Protein AF-A0A0S7E6E0-F1 (afdb_monomer)

Foldseek 3Di:
DDDDDPDPVSVVVVVVVVVVVVVVVVVVVVVVVVVCCVCVPVVNVCCVVVVVVVVVLVPDDPVVVVVVVVVVVVVVVVVVVVD

Solvent-accessible surface area (backbone atoms only — not comparable to full-atom values): 4762 Å² total; per-residue (Å²): 133,83,87,80,78,91,47,71,66,59,52,52,52,53,50,49,53,50,50,53,52,50,52,54,49,51,53,50,52,54,50,50,54,53,50,51,52,63,53,66,30,65,70,50,45,50,50,54,54,52,49,49,53,52,48,52,45,71,72,38,56,77,68,55,36,51,51,53,52,49,52,49,52,51,54,54,54,57,61,61,66,77,107

Structure (mmCIF, N/CA/C/O backbone):
data_AF-A0A0S7E6E0-F1
#
_entry.id   AF-A0A0S7E6E0-F1
#
loop_
_atom_site.group_PDB
_atom_site.id
_atom_site.type_symbol
_atom_site.label_atom_id
_atom_site.label_alt_id
_atom_site.label_comp_id
_atom_site.label_asym_id
_atom_site.label_entity_id
_atom_site.label_seq_id
_atom_site.pdbx_PDB_ins_code
_atom_site.Cartn_x
_atom_site.Cartn_y
_atom_site.Cartn_z
_atom_site.occupancy
_atom_site.B_iso_or_equiv
_atom_site.auth_seq_id
_atom_site.auth_comp_id
_atom_site.auth_asym_id
_atom_site.auth_atom_id
_atom_site.pdbx_PDB_model_num
ATOM 1 N N . MET A 1 1 ? -26.112 12.875 12.149 1.00 51.88 1 MET A N 1
ATOM 2 C CA . MET A 1 1 ? -26.767 12.723 13.469 1.00 51.88 1 MET A CA 1
ATOM 3 C C . MET A 1 1 ? -25.704 12.502 14.528 1.00 51.88 1 MET A C 1
ATOM 5 O O . MET A 1 1 ? -24.816 11.688 14.311 1.00 51.88 1 MET A O 1
ATOM 9 N N . ARG A 1 2 ? -25.768 13.230 15.646 1.00 76.25 2 ARG A N 1
ATOM 10 C CA . ARG A 1 2 ? -24.959 12.942 16.839 1.00 76.25 2 ARG A CA 1
ATOM 11 C C . ARG A 1 2 ? -25.542 11.689 17.501 1.00 76.25 2 ARG A C 1
ATOM 13 O O . ARG A 1 2 ? -26.754 11.636 17.688 1.00 76.25 2 ARG A O 1
ATOM 20 N N . LYS A 1 3 ? -24.713 10.688 17.811 1.00 82.75 3 LYS A N 1
ATOM 21 C CA . LYS A 1 3 ? -25.147 9.524 18.600 1.00 82.75 3 LYS A CA 1
ATOM 22 C C . LYS A 1 3 ? -25.529 10.024 20.000 1.00 82.75 3 LYS A C 1
ATOM 24 O O . LYS A 1 3 ? -24.751 10.767 20.598 1.00 82.75 3 LYS A O 1
ATOM 29 N N . SER A 1 4 ? -26.723 9.679 20.473 1.00 84.00 4 SER A N 1
ATOM 30 C CA . SER A 1 4 ? -27.139 9.923 21.855 1.00 84.00 4 SER A CA 1
ATOM 31 C C . SER A 1 4 ? -26.960 8.617 22.615 1.00 84.00 4 SER A C 1
ATOM 33 O O . SER A 1 4 ? -27.462 7.593 22.160 1.00 84.00 4 SER A O 1
ATOM 35 N N . TYR A 1 5 ? -26.184 8.648 23.695 1.00 89.00 5 TYR A N 1
ATOM 36 C CA . TYR A 1 5 ? -25.894 7.466 24.500 1.00 89.00 5 TYR A CA 1
ATOM 37 C C . TYR A 1 5 ? -26.889 7.374 25.643 1.00 89.00 5 TYR A C 1
ATOM 39 O O . TYR A 1 5 ? -27.181 8.375 26.300 1.00 89.00 5 TYR A O 1
ATOM 47 N N . SER A 1 6 ? -27.384 6.166 25.873 1.00 87.69 6 SER A N 1
ATOM 48 C CA . SER A 1 6 ? -28.348 5.884 26.933 1.00 87.69 6 SER A CA 1
ATOM 49 C C . SER A 1 6 ? -27.674 5.615 28.281 1.00 87.69 6 SER A C 1
ATOM 51 O O . SER A 1 6 ? -28.275 5.872 29.322 1.00 87.69 6 SER A O 1
ATOM 53 N N . SER A 1 7 ? -26.415 5.154 28.273 1.00 91.50 7 SER A N 1
ATOM 54 C CA . SER A 1 7 ? -25.643 4.867 29.486 1.00 91.50 7 SER A CA 1
ATOM 55 C C . SER A 1 7 ? -24.128 5.057 29.310 1.00 91.50 7 SER A C 1
ATOM 57 O O . SER A 1 7 ? -23.607 5.143 28.193 1.00 91.50 7 SER A O 1
ATOM 59 N N . PHE A 1 8 ? -23.396 5.114 30.429 1.00 91.06 8 PHE A N 1
ATOM 60 C CA . PHE A 1 8 ? -21.931 5.215 30.421 1.00 91.06 8 PHE A CA 1
ATOM 61 C C . PHE A 1 8 ? -21.254 3.929 29.928 1.00 91.06 8 PHE A C 1
ATOM 63 O O . PHE A 1 8 ? -20.170 3.980 29.343 1.00 91.06 8 PHE A O 1
ATOM 70 N N . GLU A 1 9 ? -21.893 2.780 30.124 1.00 93.19 9 GLU A N 1
ATOM 71 C CA . GLU A 1 9 ? -21.429 1.480 29.641 1.00 93.19 9 GLU A CA 1
ATOM 72 C C . GLU A 1 9 ? -21.414 1.440 28.111 1.00 93.19 9 GLU A C 1
ATOM 74 O O . GLU A 1 9 ? -20.447 0.956 27.522 1.00 93.19 9 GLU A O 1
ATOM 79 N N . GLU A 1 10 ? -22.432 2.021 27.468 1.00 91.06 10 GLU A N 1
ATOM 80 C CA . GLU A 1 10 ? -22.511 2.133 26.009 1.00 91.06 10 GLU A CA 1
ATOM 81 C C . GLU A 1 10 ? -21.343 2.965 25.452 1.00 91.06 10 GLU A C 1
ATOM 83 O O . GLU A 1 10 ? -20.683 2.568 24.490 1.00 91.06 10 GLU A O 1
ATOM 88 N N . ILE A 1 11 ? -21.015 4.080 26.117 1.00 92.69 11 ILE A N 1
ATOM 89 C CA . ILE A 1 11 ? -19.866 4.928 25.765 1.00 92.69 11 ILE A CA 1
ATOM 90 C C . ILE A 1 11 ? -18.555 4.150 25.907 1.00 92.69 11 ILE A C 1
ATOM 92 O O . ILE A 1 11 ? -17.684 4.231 25.038 1.00 92.69 11 ILE A O 1
ATOM 96 N N . LYS A 1 12 ? -18.392 3.398 27.000 1.00 94.62 12 LYS A N 1
ATOM 97 C CA . LYS A 1 12 ? -17.176 2.620 27.263 1.00 94.62 12 LYS A CA 1
ATOM 98 C C . LYS A 1 12 ? -16.966 1.538 26.205 1.00 94.62 12 LYS A C 1
ATOM 100 O O . LYS A 1 12 ? -15.850 1.402 25.706 1.00 94.62 12 LYS A O 1
ATOM 105 N N . TYR A 1 13 ? -18.029 0.827 25.840 1.00 94.75 13 TYR A N 1
ATOM 106 C CA . TYR A 1 13 ? -17.990 -0.181 24.787 1.00 94.75 13 TYR A CA 1
ATOM 107 C C . TYR A 1 13 ? -17.615 0.429 23.431 1.00 94.75 13 TYR A C 1
ATOM 109 O O . TYR A 1 13 ? -16.691 -0.045 22.770 1.00 94.75 13 TYR A O 1
ATOM 117 N N . ASP A 1 14 ? -18.250 1.536 23.036 1.00 95.44 14 ASP A N 1
ATOM 118 C CA . ASP A 1 14 ? -17.922 2.211 21.775 1.00 95.44 14 ASP A CA 1
ATOM 119 C C . ASP A 1 14 ? -16.477 2.744 21.763 1.00 95.44 14 ASP A C 1
ATOM 121 O O . ASP A 1 14 ? -15.798 2.669 20.735 1.00 95.44 14 ASP A O 1
ATOM 125 N N . LEU A 1 15 ? -15.968 3.236 22.898 1.00 95.94 15 LEU A N 1
ATOM 126 C CA . LEU A 1 15 ? -14.565 3.641 23.040 1.00 95.94 15 LEU A CA 1
ATOM 127 C C . LEU A 1 15 ? -13.599 2.459 22.909 1.00 95.94 15 LEU A C 1
ATOM 129 O O . LEU A 1 15 ? -12.520 2.614 22.334 1.00 95.94 15 LEU A O 1
ATOM 133 N N . GLU A 1 16 ? -13.962 1.288 23.422 1.00 96.81 16 GLU A N 1
ATOM 134 C CA . GLU A 1 16 ? -13.177 0.063 23.270 1.00 96.81 16 GLU A CA 1
ATOM 135 C C . GLU A 1 16 ? -13.148 -0.400 21.810 1.00 96.81 16 GLU A C 1
ATOM 137 O O . GLU A 1 16 ? -12.071 -0.631 21.255 1.00 96.81 16 GLU A O 1
ATOM 142 N N . VAL A 1 17 ? -14.301 -0.401 21.136 1.00 97.19 17 VAL A N 1
ATOM 143 C CA . VAL A 1 17 ? -14.394 -0.664 19.692 1.00 97.19 17 VA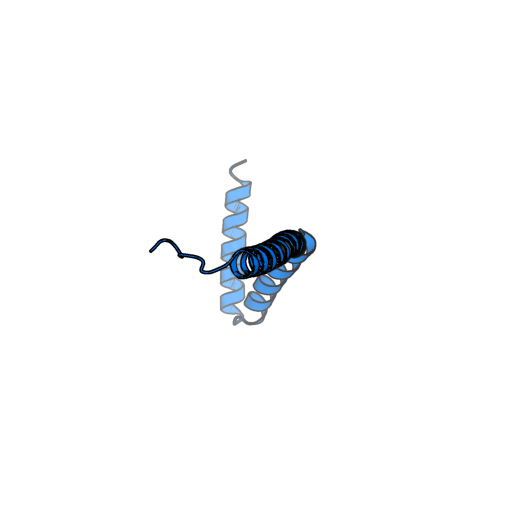L A CA 1
ATOM 144 C C . VAL A 1 17 ? -13.558 0.339 18.896 1.00 97.19 17 VAL A C 1
ATOM 146 O O . VAL A 1 17 ? -12.874 -0.035 17.938 1.00 97.19 17 VAL A O 1
ATOM 149 N N . LEU A 1 18 ? -13.589 1.618 19.273 1.00 97.06 18 LEU A N 1
ATOM 150 C CA . LEU A 1 18 ? -12.814 2.664 18.613 1.00 97.06 18 LEU A CA 1
ATOM 151 C C . LEU A 1 18 ? -11.305 2.440 18.775 1.00 97.06 18 LEU A C 1
ATOM 153 O O . LEU A 1 18 ? -10.567 2.591 17.799 1.00 97.06 18 LEU A O 1
ATOM 157 N N . LYS A 1 19 ? -10.851 2.040 19.969 1.00 97.50 19 LYS A N 1
ATOM 158 C CA . LYS A 1 19 ? -9.453 1.649 20.208 1.00 97.50 19 LYS A CA 1
ATOM 159 C C . LYS A 1 19 ? -9.061 0.463 19.333 1.00 97.50 19 LYS A C 1
ATOM 161 O O . LYS A 1 19 ? -8.086 0.562 18.595 1.00 97.50 19 LYS A O 1
ATOM 166 N N . LEU A 1 20 ? -9.877 -0.591 19.310 1.00 97.81 20 LEU A N 1
ATOM 167 C CA . LEU A 1 20 ? -9.611 -1.777 18.493 1.00 97.81 20 LEU A CA 1
ATOM 168 C C . LEU A 1 20 ? -9.485 -1.427 17.000 1.00 97.81 20 LEU A C 1
ATOM 170 O O . LEU A 1 20 ? -8.560 -1.865 16.316 1.00 97.81 20 LEU A O 1
ATOM 174 N N . LYS A 1 21 ? -10.391 -0.585 16.484 1.00 97.19 21 LYS A N 1
ATOM 175 C CA . LYS A 1 21 ? -10.348 -0.097 15.095 1.00 97.19 21 LYS A CA 1
ATOM 176 C C . LYS A 1 21 ? -9.088 0.710 14.810 1.00 97.19 21 LYS A C 1
ATOM 178 O O . LYS A 1 21 ? -8.495 0.537 13.744 1.00 97.19 21 LYS A O 1
ATOM 183 N N . LYS A 1 22 ? -8.687 1.582 15.738 1.00 96.94 22 LYS A N 1
ATOM 184 C CA . LYS A 1 22 ? -7.455 2.366 15.625 1.00 96.94 22 LYS A CA 1
ATOM 185 C C . LYS A 1 22 ? -6.238 1.447 15.522 1.00 96.94 22 LYS A C 1
ATOM 187 O O . LYS A 1 22 ? -5.426 1.647 14.621 1.00 96.94 22 LYS A O 1
ATOM 192 N N . ASP A 1 23 ? -6.145 0.434 16.376 1.00 97.31 23 ASP A N 1
ATOM 193 C CA . ASP A 1 23 ? -5.005 -0.486 16.399 1.00 97.31 23 ASP A CA 1
ATOM 194 C C . ASP A 1 23 ? -4.942 -1.328 15.117 1.00 97.31 23 ASP A C 1
ATOM 196 O O . ASP A 1 23 ? -3.895 -1.418 14.472 1.00 97.31 23 ASP A O 1
ATOM 200 N N . ILE A 1 24 ? -6.084 -1.849 14.654 1.00 97.38 24 ILE A N 1
ATOM 201 C CA . ILE A 1 24 ? -6.182 -2.544 13.359 1.00 97.38 24 ILE A CA 1
ATOM 202 C C . ILE A 1 24 ? -5.736 -1.629 12.214 1.00 97.38 24 ILE A C 1
ATOM 204 O O . ILE A 1 24 ? -4.998 -2.057 11.323 1.00 97.38 24 ILE A O 1
ATOM 208 N N . HIS A 1 25 ? -6.184 -0.373 12.212 1.00 96.81 25 HIS A N 1
ATOM 209 C CA . HIS A 1 25 ? -5.821 0.585 11.175 1.00 96.81 25 HIS A CA 1
ATOM 210 C C . HIS A 1 25 ? -4.321 0.900 11.197 1.00 96.81 25 HIS A C 1
ATOM 212 O O . HIS A 1 25 ? -3.682 0.894 10.145 1.00 96.81 25 HIS A O 1
ATOM 218 N N . TYR A 1 26 ? -3.741 1.097 12.382 1.00 97.19 26 TYR A N 1
ATOM 219 C CA . TYR A 1 26 ? -2.304 1.295 12.552 1.00 97.19 26 TYR A CA 1
ATOM 220 C C . TYR A 1 26 ? -1.507 0.117 11.979 1.00 97.19 26 TYR A C 1
ATOM 222 O O . TYR A 1 26 ? -0.621 0.317 11.146 1.00 97.19 26 TYR A O 1
ATOM 230 N N . HIS A 1 27 ? -1.881 -1.118 12.325 1.00 96.25 27 HIS A N 1
ATOM 231 C CA . HIS A 1 27 ? -1.229 -2.312 11.788 1.00 96.25 27 HIS A CA 1
ATOM 232 C C . HIS A 1 27 ? -1.376 -2.449 10.269 1.00 96.25 27 HIS A C 1
ATOM 234 O O . HIS A 1 27 ? -0.432 -2.882 9.609 1.00 96.25 27 HIS A O 1
ATOM 240 N N . LYS A 1 28 ? -2.523 -2.074 9.688 1.00 94.88 28 LYS A N 1
ATOM 241 C CA . LYS A 1 28 ? -2.710 -2.077 8.228 1.00 94.88 28 LYS A CA 1
ATOM 242 C C . LYS A 1 28 ? -1.771 -1.097 7.534 1.00 94.88 28 LYS A C 1
ATOM 244 O O . LYS A 1 28 ? -1.123 -1.483 6.567 1.00 94.88 28 LYS A O 1
ATOM 249 N N . VAL A 1 29 ? -1.683 0.136 8.030 1.00 93.94 29 VAL A N 1
ATOM 250 C CA . VAL A 1 29 ? -0.796 1.161 7.460 1.00 93.94 29 VAL A CA 1
ATOM 251 C C . VAL A 1 29 ? 0.662 0.734 7.587 1.00 93.94 29 VAL A C 1
ATOM 253 O O . VAL A 1 29 ? 1.394 0.779 6.604 1.00 93.94 29 VAL A O 1
ATOM 256 N N . PHE A 1 30 ? 1.068 0.253 8.762 1.00 94.88 30 PH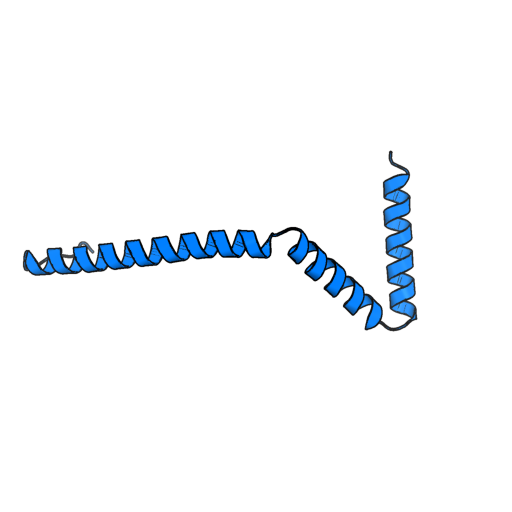E A N 1
ATOM 257 C CA . PHE A 1 30 ? 2.424 -0.236 8.992 1.00 94.88 30 PHE A CA 1
ATOM 258 C C . PHE A 1 30 ? 2.798 -1.363 8.015 1.00 94.88 30 PHE A C 1
ATOM 260 O O . PHE A 1 30 ? 3.800 -1.267 7.309 1.00 94.88 30 PHE A O 1
ATOM 267 N N . ARG A 1 31 ? 1.932 -2.378 7.878 1.00 92.62 31 ARG A N 1
ATOM 268 C CA . ARG A 1 31 ? 2.128 -3.471 6.911 1.00 92.62 31 ARG A CA 1
ATOM 269 C C . ARG A 1 31 ? 2.154 -2.981 5.466 1.00 92.62 31 ARG A C 1
ATOM 271 O O . ARG A 1 31 ? 2.941 -3.488 4.679 1.00 92.62 31 ARG A O 1
ATOM 278 N N . ALA A 1 32 ? 1.312 -2.014 5.103 1.00 89.31 32 ALA A N 1
ATOM 279 C CA . ALA A 1 32 ? 1.309 -1.450 3.756 1.00 89.31 32 ALA A CA 1
ATOM 280 C C . ALA A 1 32 ? 2.640 -0.756 3.436 1.00 89.31 32 ALA A C 1
ATOM 282 O O . ALA A 1 32 ? 3.186 -0.961 2.357 1.00 89.31 32 ALA A O 1
ATOM 283 N N . VAL A 1 33 ? 3.193 0.010 4.379 1.00 90.12 33 VAL A N 1
ATOM 284 C CA . VAL A 1 33 ? 4.502 0.656 4.219 1.00 90.12 33 VAL A CA 1
ATOM 285 C C . VAL A 1 33 ? 5.616 -0.379 4.068 1.00 90.12 33 VAL A C 1
ATOM 287 O O . VAL A 1 33 ? 6.452 -0.240 3.175 1.00 90.12 33 VAL A O 1
ATOM 290 N N . ASP A 1 34 ? 5.626 -1.426 4.891 1.00 85.94 34 ASP A N 1
ATOM 291 C CA . ASP A 1 34 ? 6.626 -2.492 4.778 1.00 85.94 34 ASP A CA 1
ATOM 292 C C . ASP A 1 34 ? 6.500 -3.256 3.456 1.00 85.94 34 ASP A C 1
ATOM 294 O O . ASP A 1 34 ? 7.500 -3.471 2.771 1.00 85.94 34 ASP A O 1
ATOM 298 N N . ASN A 1 35 ? 5.277 -3.569 3.024 1.00 84.06 35 ASN A N 1
ATOM 299 C CA . ASN A 1 35 ? 5.036 -4.191 1.724 1.00 84.06 35 ASN A CA 1
ATOM 300 C C . ASN A 1 35 ? 5.554 -3.308 0.583 1.00 84.06 35 ASN A C 1
ATOM 302 O O . ASN A 1 35 ? 6.320 -3.793 -0.247 1.00 84.06 35 ASN A O 1
ATOM 306 N N . ILE A 1 36 ? 5.245 -2.006 0.589 1.00 84.81 36 ILE A N 1
ATOM 307 C CA . ILE A 1 36 ? 5.746 -1.052 -0.413 1.00 84.81 36 ILE A CA 1
ATOM 308 C C . ILE A 1 36 ? 7.278 -1.036 -0.433 1.00 84.81 36 ILE A C 1
ATOM 310 O O . ILE A 1 36 ? 7.869 -1.053 -1.509 1.00 84.81 36 ILE A O 1
ATOM 314 N N . LYS A 1 37 ? 7.952 -1.072 0.723 1.00 80.38 37 LYS A N 1
ATOM 315 C CA . LYS A 1 37 ? 9.423 -1.161 0.775 1.00 80.38 37 LYS A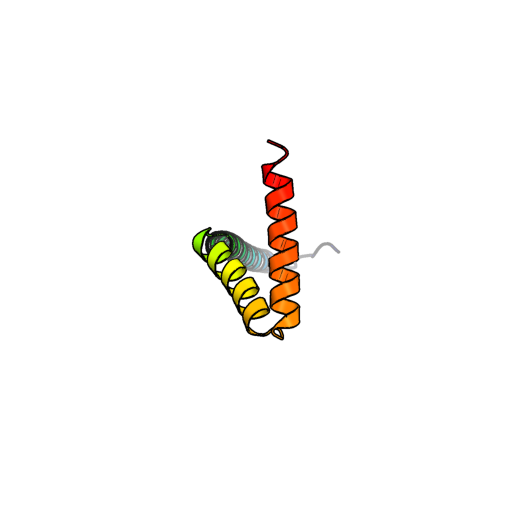 CA 1
ATOM 316 C C . LYS A 1 37 ? 9.947 -2.452 0.141 1.00 80.38 37 LYS A C 1
ATOM 318 O O . LYS A 1 37 ? 10.930 -2.419 -0.601 1.00 80.38 37 LYS A O 1
ATOM 323 N N . THR A 1 38 ? 9.299 -3.588 0.400 1.00 77.75 38 THR A N 1
ATOM 324 C CA . THR A 1 38 ? 9.696 -4.875 -0.200 1.00 77.75 38 THR A CA 1
ATOM 325 C C . THR A 1 38 ? 9.385 -4.968 -1.697 1.00 77.75 38 THR A C 1
ATOM 327 O O . THR A 1 38 ? 10.079 -5.668 -2.432 1.00 77.75 38 THR A O 1
ATOM 330 N N . GLU A 1 39 ? 8.354 -4.274 -2.175 1.00 74.56 39 GLU A N 1
ATOM 331 C CA . GLU A 1 39 ? 7.975 -4.240 -3.591 1.00 74.56 39 GLU A CA 1
ATOM 332 C C . GLU A 1 39 ? 8.830 -3.259 -4.394 1.00 74.56 39 GLU A C 1
ATOM 334 O O . GLU A 1 39 ? 9.256 -3.587 -5.499 1.00 74.56 39 GLU A O 1
ATOM 339 N N . LEU A 1 40 ? 9.152 -2.100 -3.813 1.00 78.81 40 LEU A N 1
ATOM 340 C CA . LEU A 1 40 ? 10.048 -1.094 -4.392 1.00 78.81 40 LEU A CA 1
ATOM 341 C C . LEU A 1 40 ? 11.533 -1.411 -4.179 1.00 78.81 40 LEU A C 1
ATOM 343 O O . LEU A 1 40 ? 12.393 -0.630 -4.587 1.00 78.81 40 LEU A O 1
ATOM 347 N N . SER A 1 41 ? 11.852 -2.545 -3.553 1.00 81.25 41 SER A N 1
ATOM 348 C CA . SER A 1 41 ? 13.232 -3.004 -3.420 1.00 81.25 41 SER A CA 1
ATOM 349 C C . SER A 1 41 ? 13.882 -3.092 -4.811 1.00 81.25 41 SER A C 1
ATOM 351 O O . SER A 1 41 ? 13.310 -3.743 -5.693 1.00 81.25 41 SER A O 1
ATOM 353 N N . PRO A 1 42 ? 15.062 -2.470 -5.029 1.00 73.88 42 PRO A N 1
ATOM 354 C CA . PRO A 1 42 ? 15.674 -2.353 -6.355 1.00 73.88 42 PRO A CA 1
ATOM 355 C C . PRO A 1 42 ? 15.804 -3.691 -7.083 1.00 73.88 42 PRO A C 1
ATOM 357 O O . PRO A 1 42 ? 15.500 -3.774 -8.267 1.00 73.88 42 PRO A O 1
ATOM 360 N N . ASP A 1 43 ? 16.163 -4.753 -6.358 1.00 76.81 43 ASP A N 1
ATOM 361 C CA . ASP A 1 43 ? 16.273 -6.112 -6.894 1.00 76.81 43 ASP A CA 1
ATOM 362 C C . ASP A 1 43 ? 14.956 -6.611 -7.516 1.00 76.81 43 ASP A C 1
ATOM 364 O O . ASP A 1 43 ? 14.931 -7.119 -8.637 1.00 76.81 43 ASP A O 1
ATOM 368 N N . ARG A 1 44 ? 13.825 -6.383 -6.840 1.00 74.25 44 ARG A N 1
ATOM 369 C CA . ARG A 1 44 ? 12.508 -6.861 -7.276 1.00 74.25 44 ARG A CA 1
ATOM 370 C C . ARG A 1 44 ? 11.954 -6.037 -8.431 1.00 74.25 44 ARG A C 1
ATOM 372 O O . ARG A 1 44 ? 11.400 -6.606 -9.372 1.00 74.25 44 ARG A O 1
ATOM 379 N N . VAL A 1 45 ? 12.145 -4.719 -8.392 1.00 77.62 45 VAL A N 1
ATOM 380 C CA . VAL A 1 45 ? 11.768 -3.814 -9.488 1.00 77.62 45 VAL A CA 1
ATOM 381 C C . VAL A 1 45 ? 12.563 -4.151 -10.746 1.00 77.62 45 VAL A C 1
ATOM 383 O O . VAL A 1 45 ? 11.978 -4.316 -11.818 1.00 77.62 45 VAL A O 1
ATOM 386 N N . VAL A 1 46 ? 13.880 -4.332 -10.626 1.00 77.31 46 VAL A N 1
ATOM 387 C CA . VAL A 1 46 ? 14.750 -4.719 -11.745 1.00 77.31 46 VAL A CA 1
ATOM 388 C C . VAL A 1 46 ? 14.362 -6.100 -12.274 1.00 77.31 46 VAL A C 1
ATOM 390 O O . VAL A 1 46 ? 14.173 -6.260 -13.477 1.00 77.31 46 VAL A O 1
ATOM 393 N N . ARG A 1 47 ? 14.142 -7.092 -11.407 1.00 77.62 47 ARG A N 1
ATOM 394 C CA . ARG A 1 47 ? 13.753 -8.445 -11.831 1.00 77.62 47 ARG A CA 1
ATOM 395 C C . ARG A 1 47 ? 12.394 -8.482 -12.534 1.00 77.62 47 ARG A C 1
ATOM 397 O O . ARG A 1 47 ? 12.257 -9.162 -13.548 1.00 77.62 47 ARG A O 1
ATOM 404 N N . ASN A 1 48 ? 11.405 -7.735 -12.041 1.00 73.88 48 ASN A N 1
ATOM 405 C CA . ASN A 1 48 ? 10.070 -7.682 -12.643 1.00 73.88 48 ASN A CA 1
ATOM 406 C C . ASN A 1 48 ? 10.073 -6.926 -13.984 1.00 73.88 48 ASN A C 1
ATOM 408 O O . ASN A 1 48 ? 9.437 -7.359 -14.948 1.00 73.88 48 ASN A O 1
ATOM 412 N N . THR A 1 49 ? 10.813 -5.820 -14.081 1.00 76.44 49 THR A N 1
ATOM 413 C CA . THR A 1 49 ? 10.907 -5.022 -15.317 1.00 76.44 49 THR A CA 1
ATOM 414 C C . THR A 1 49 ? 11.744 -5.718 -16.389 1.00 76.44 49 THR A C 1
ATOM 416 O O . THR A 1 49 ? 11.298 -5.857 -17.525 1.00 76.44 49 THR A O 1
ATOM 419 N N . LEU A 1 50 ? 12.916 -6.253 -16.042 1.00 76.00 50 LEU A N 1
ATOM 420 C CA . LEU A 1 50 ? 13.733 -7.021 -16.984 1.00 76.00 50 LEU A CA 1
ATOM 421 C C . LEU A 1 50 ? 13.052 -8.334 -17.388 1.00 76.00 50 LEU A C 1
ATOM 423 O O . LEU A 1 50 ? 13.081 -8.702 -18.563 1.00 76.00 50 LEU A O 1
ATOM 427 N N . GLY A 1 51 ? 12.402 -9.027 -16.447 1.00 73.56 51 GLY A N 1
ATOM 428 C CA . GLY A 1 51 ? 11.679 -10.272 -16.710 1.00 73.56 51 GLY A CA 1
ATOM 429 C C . GLY A 1 51 ? 10.497 -10.089 -17.665 1.00 73.56 51 GLY A C 1
ATOM 430 O O . GLY A 1 51 ? 10.324 -10.891 -18.585 1.00 73.56 51 GLY A O 1
ATOM 431 N N . SER A 1 52 ? 9.726 -9.009 -17.508 1.00 74.81 52 SER A N 1
ATO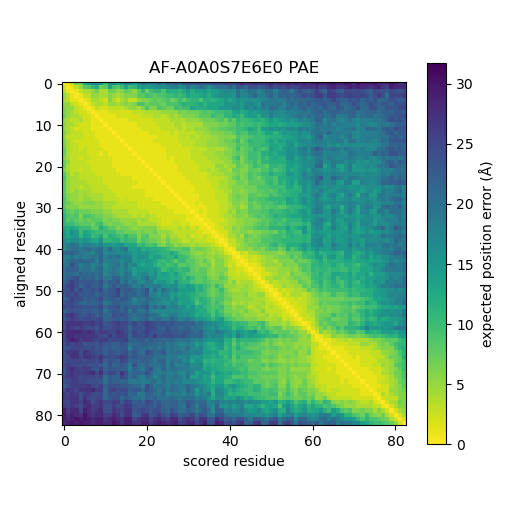M 432 C CA . SER A 1 52 ? 8.593 -8.685 -18.388 1.00 74.81 52 SER A CA 1
ATOM 433 C C . SER A 1 52 ? 9.038 -8.286 -19.795 1.00 74.81 52 SER A C 1
ATOM 435 O O . SER A 1 52 ? 8.514 -8.826 -20.769 1.00 74.81 52 SER A O 1
ATOM 437 N N . VAL A 1 53 ? 10.060 -7.433 -19.923 1.00 72.19 53 VAL A N 1
ATOM 438 C CA . VAL A 1 53 ? 10.621 -7.047 -21.232 1.00 72.19 53 VAL A CA 1
ATOM 439 C C . VAL A 1 53 ? 11.207 -8.260 -21.953 1.00 72.19 53 VAL A C 1
ATOM 441 O O . VAL A 1 53 ? 10.934 -8.477 -23.132 1.00 72.19 53 VAL A O 1
ATOM 444 N N . THR A 1 54 ? 11.966 -9.097 -21.244 1.00 73.44 54 THR A N 1
ATOM 445 C CA . THR A 1 54 ? 12.582 -10.292 -21.836 1.00 73.44 54 THR A CA 1
ATOM 446 C C . THR A 1 54 ? 11.528 -11.306 -22.280 1.00 73.44 54 THR A C 1
ATOM 448 O O . THR A 1 54 ? 11.664 -11.898 -23.347 1.00 73.44 54 THR A O 1
ATOM 451 N N . SER A 1 55 ? 10.463 -11.494 -21.498 1.00 74.81 55 SER A N 1
ATOM 452 C CA . SER A 1 55 ? 9.368 -12.409 -21.849 1.00 74.81 55 SER A CA 1
ATOM 45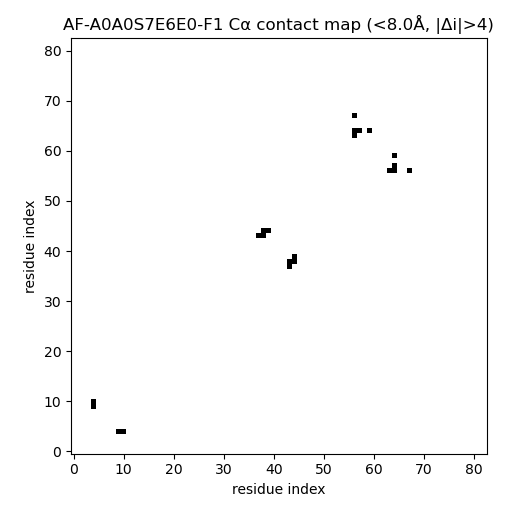3 C C . SER A 1 55 ? 8.561 -11.899 -23.042 1.00 74.81 55 SER A C 1
ATOM 455 O O . SER A 1 55 ? 8.234 -12.680 -23.931 1.00 74.81 55 SER A O 1
ATOM 457 N N . TYR A 1 56 ? 8.306 -10.589 -23.111 1.00 74.25 56 TYR A N 1
ATOM 458 C CA . TYR A 1 56 ? 7.625 -9.966 -24.246 1.00 74.25 56 TYR A CA 1
ATOM 459 C C . TYR A 1 56 ? 8.435 -10.096 -25.542 1.00 74.25 56 TYR A C 1
ATOM 461 O O . TYR A 1 56 ? 7.895 -10.468 -26.580 1.00 74.25 56 TYR A O 1
ATOM 469 N N . VAL A 1 57 ? 9.752 -9.879 -25.477 1.00 73.19 57 VAL A N 1
ATOM 470 C CA . VAL A 1 57 ? 10.645 -10.055 -26.633 1.00 73.19 57 VAL A CA 1
ATOM 471 C C . VAL A 1 57 ? 10.720 -11.525 -27.059 1.00 73.19 57 VAL A C 1
ATOM 473 O O . VAL A 1 57 ? 10.628 -11.806 -28.252 1.00 73.19 57 VAL A O 1
ATOM 476 N N . LYS A 1 58 ? 10.823 -12.466 -26.108 1.00 73.88 58 LYS A N 1
ATOM 477 C CA . LYS A 1 58 ? 10.868 -13.914 -26.389 1.00 73.88 58 LYS A CA 1
ATOM 478 C C . LYS A 1 58 ? 9.554 -14.482 -26.938 1.00 73.88 58 LYS A C 1
ATOM 480 O O . LYS A 1 58 ? 9.602 -15.443 -27.695 1.00 73.88 58 LYS A O 1
ATOM 485 N N . GLY A 1 59 ? 8.406 -13.926 -26.548 1.00 69.94 59 GLY A N 1
ATOM 486 C CA . GLY A 1 59 ? 7.084 -14.347 -27.031 1.00 69.94 59 GLY A CA 1
ATOM 487 C C . GLY A 1 59 ? 6.647 -13.686 -28.343 1.00 69.94 59 GLY A C 1
ATOM 488 O O . GLY A 1 59 ? 5.659 -14.110 -28.938 1.00 69.94 59 GLY A O 1
ATOM 489 N N . SER A 1 60 ? 7.359 -12.650 -28.797 1.00 71.31 60 SER A N 1
ATOM 490 C CA . SER A 1 60 ? 7.070 -11.958 -30.056 1.00 71.31 60 SER A CA 1
AT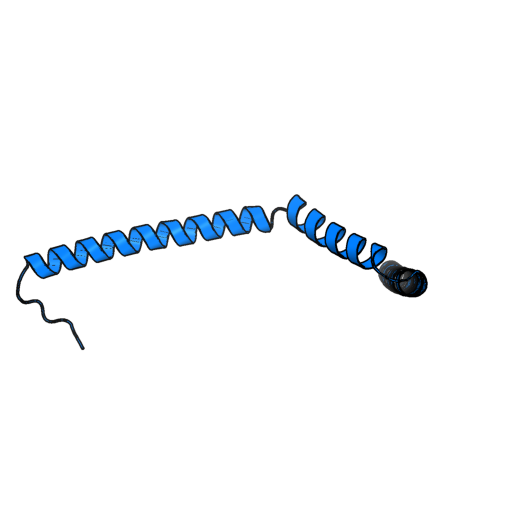OM 491 C C . SER A 1 60 ? 7.638 -12.718 -31.260 1.00 71.31 60 SER A C 1
ATOM 493 O O . SER A 1 60 ? 8.679 -13.367 -31.168 1.00 71.31 60 SER A O 1
ATOM 495 N N . SER A 1 61 ? 6.970 -12.639 -32.412 1.00 73.75 61 SER A N 1
ATOM 496 C CA . SER A 1 61 ? 7.492 -13.215 -33.657 1.00 73.75 61 SER A CA 1
ATOM 497 C C . SER A 1 61 ? 8.836 -12.570 -34.038 1.00 73.75 61 SER A C 1
ATOM 499 O O . SER A 1 61 ? 9.076 -11.400 -33.738 1.00 73.75 61 SER A O 1
ATOM 501 N N . ASN A 1 62 ? 9.715 -13.306 -34.730 1.00 78.69 62 ASN A N 1
ATOM 502 C CA . ASN A 1 62 ? 11.099 -12.884 -35.032 1.00 78.69 62 ASN A CA 1
ATOM 503 C C . ASN A 1 62 ? 11.221 -11.459 -35.619 1.00 78.69 62 ASN A C 1
ATOM 505 O O . ASN A 1 62 ? 12.189 -10.749 -35.351 1.00 78.69 62 ASN A O 1
ATOM 509 N N . ILE A 1 63 ? 10.222 -11.016 -36.387 1.00 78.06 63 ILE A N 1
ATOM 510 C CA . ILE A 1 63 ? 10.171 -9.679 -36.997 1.00 78.06 63 ILE A CA 1
ATOM 511 C C . ILE A 1 63 ? 9.896 -8.592 -35.945 1.00 78.06 63 ILE A C 1
ATOM 513 O O . ILE A 1 63 ? 10.519 -7.532 -35.965 1.00 78.06 63 ILE A O 1
ATOM 517 N N . GLN A 1 64 ? 9.003 -8.852 -34.991 1.00 78.81 64 GLN A N 1
ATOM 518 C CA . GLN A 1 64 ? 8.669 -7.909 -33.924 1.00 78.81 64 GLN A CA 1
ATOM 519 C C . GLN A 1 64 ? 9.848 -7.723 -32.965 1.00 78.81 64 GLN A C 1
ATOM 521 O O . GLN A 1 64 ? 10.188 -6.587 -32.635 1.00 78.81 64 GLN A O 1
ATOM 526 N N . ALA A 1 65 ? 10.540 -8.807 -32.602 1.00 80.50 65 ALA A N 1
ATOM 527 C CA . ALA A 1 65 ? 11.764 -8.737 -31.807 1.00 80.50 65 ALA A CA 1
ATOM 528 C C . ALA A 1 65 ? 12.844 -7.876 -32.494 1.00 80.50 65 ALA A C 1
ATOM 530 O O . ALA A 1 65 ? 13.500 -7.053 -31.847 1.00 80.50 65 ALA A O 1
ATOM 531 N N . PHE A 1 66 ? 13.000 -8.000 -33.816 1.00 84.81 66 PHE A N 1
ATOM 532 C CA . PHE A 1 66 ? 13.948 -7.194 -34.589 1.00 84.81 66 PHE A CA 1
ATOM 533 C C . PHE A 1 66 ? 13.575 -5.702 -34.621 1.00 84.81 66 PHE A C 1
ATOM 535 O O . PHE A 1 66 ? 14.437 -4.836 -34.451 1.00 84.81 66 PHE A O 1
ATOM 542 N N . LEU A 1 67 ? 12.287 -5.378 -34.774 1.00 86.50 67 LEU A N 1
ATOM 543 C CA . LEU A 1 67 ? 11.805 -3.994 -34.728 1.00 86.50 67 LEU A CA 1
ATOM 544 C C . LEU A 1 67 ? 11.989 -3.373 -33.339 1.00 86.50 67 LEU A C 1
ATOM 546 O O . LEU A 1 67 ? 12.496 -2.257 -33.230 1.00 86.50 67 LEU A O 1
ATOM 550 N N . ILE A 1 68 ? 11.649 -4.111 -32.279 1.00 84.88 68 ILE A N 1
ATOM 551 C CA . ILE A 1 68 ? 11.807 -3.666 -30.887 1.00 84.88 68 ILE A CA 1
ATOM 552 C C . ILE A 1 68 ? 13.285 -3.402 -30.577 1.00 84.88 68 ILE A C 1
ATOM 554 O O . ILE A 1 68 ? 13.633 -2.338 -30.064 1.00 84.88 68 ILE A O 1
ATOM 558 N N . THR A 1 69 ? 14.176 -4.331 -30.930 1.00 84.12 69 THR A N 1
ATOM 559 C CA . THR A 1 69 ? 15.622 -4.177 -30.689 1.00 84.12 69 THR A CA 1
ATOM 560 C C . THR A 1 69 ? 16.232 -3.035 -31.505 1.00 84.12 69 THR A C 1
ATOM 562 O O . THR A 1 69 ? 17.066 -2.291 -30.985 1.00 84.12 69 THR A O 1
ATOM 565 N N . THR A 1 70 ? 15.783 -2.824 -32.744 1.00 87.62 70 THR A N 1
ATOM 566 C CA . THR A 1 70 ? 16.235 -1.708 -33.592 1.00 87.62 70 THR A CA 1
ATOM 567 C C . THR A 1 70 ? 15.761 -0.356 -33.055 1.00 87.62 70 THR A C 1
ATOM 569 O O . THR A 1 70 ? 16.564 0.574 -32.942 1.00 87.62 70 THR A O 1
ATOM 572 N N . ALA A 1 71 ? 14.489 -0.250 -32.659 1.00 87.56 71 ALA A N 1
ATOM 573 C CA . ALA A 1 71 ? 13.927 0.960 -32.062 1.00 87.56 71 ALA A CA 1
ATOM 574 C C . ALA A 1 71 ? 14.623 1.316 -30.738 1.00 87.56 71 ALA A C 1
ATOM 576 O O . ALA A 1 71 ? 15.009 2.469 -30.534 1.00 87.56 71 ALA A O 1
ATOM 577 N N . LEU A 1 72 ? 14.873 0.321 -29.878 1.00 85.88 72 LEU A N 1
ATOM 578 C CA . LEU A 1 72 ? 15.656 0.495 -28.652 1.00 85.88 72 LEU A CA 1
ATOM 579 C C . LEU A 1 72 ? 17.075 0.986 -28.965 1.00 85.88 72 LEU A C 1
ATOM 581 O O . LEU A 1 72 ? 17.517 1.982 -28.394 1.00 85.88 72 LEU A O 1
ATOM 585 N N 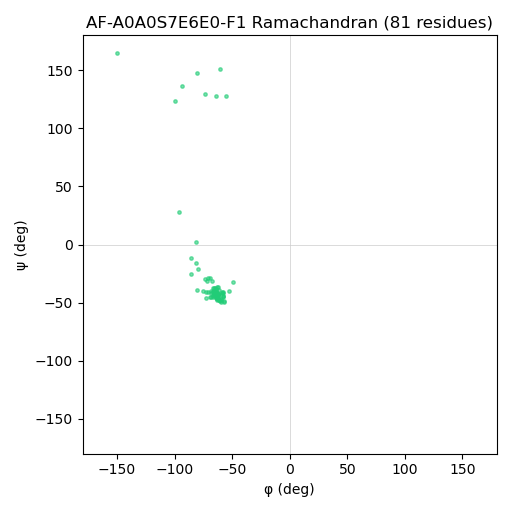. LYS A 1 73 ? 17.783 0.347 -29.906 1.00 87.94 73 LYS A N 1
ATOM 586 C CA . LYS A 1 73 ? 19.146 0.743 -30.298 1.00 87.94 73 LYS A CA 1
ATOM 587 C C . LYS A 1 73 ? 19.201 2.180 -30.819 1.00 87.94 73 LYS A C 1
ATOM 589 O O . LYS A 1 73 ? 20.125 2.914 -30.472 1.00 87.94 73 LYS A O 1
ATOM 594 N N . TYR A 1 74 ? 18.217 2.595 -31.613 1.00 90.38 74 TYR A N 1
ATOM 595 C CA . TYR A 1 74 ? 18.097 3.972 -32.093 1.00 90.38 74 TYR A CA 1
ATOM 596 C C . TYR A 1 74 ? 17.864 4.959 -30.939 1.00 90.38 74 TYR A C 1
ATOM 598 O O . TYR A 1 74 ? 18.563 5.967 -30.831 1.00 90.38 74 TYR A O 1
ATOM 606 N N . PHE A 1 75 ? 16.957 4.632 -30.016 1.00 87.31 75 PHE A N 1
ATOM 607 C CA . PHE A 1 75 ? 16.662 5.469 -28.854 1.00 87.31 75 PHE A CA 1
ATOM 608 C C . PHE A 1 75 ? 17.875 5.639 -27.922 1.00 87.31 75 PHE A C 1
ATOM 610 O O . PHE A 1 75 ? 18.221 6.762 -27.549 1.00 87.31 75 PHE A O 1
ATOM 617 N N . PHE A 1 76 ? 18.581 4.550 -27.597 1.00 86.12 76 PHE A N 1
ATOM 618 C CA . PHE A 1 76 ? 19.786 4.597 -26.759 1.00 86.12 76 PHE A CA 1
ATOM 619 C C . PHE A 1 76 ? 20.954 5.322 -27.439 1.00 86.12 76 PHE A C 1
ATOM 621 O O . PHE A 1 76 ? 21.673 6.074 -26.776 1.00 86.12 76 PHE A O 1
ATOM 628 N N . LYS A 1 77 ? 21.120 5.160 -28.759 1.00 83.44 77 LYS A N 1
ATOM 629 C CA . LYS A 1 77 ? 22.132 5.880 -29.550 1.00 83.44 77 LYS 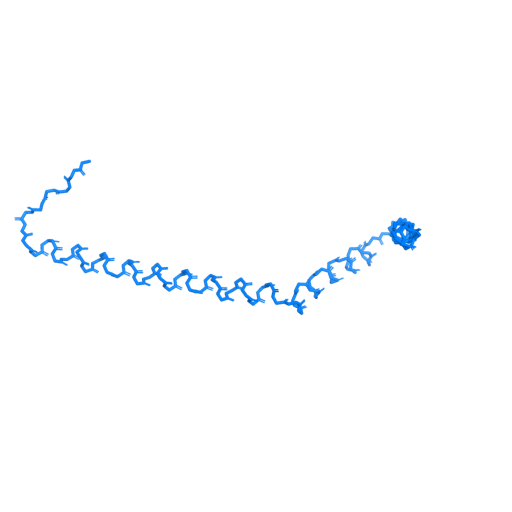A CA 1
ATOM 630 C C . LYS A 1 77 ? 21.878 7.388 -29.569 1.00 83.44 77 LYS A C 1
ATOM 632 O O . LYS A 1 77 ? 22.819 8.170 -29.474 1.00 83.44 77 LYS A O 1
ATOM 637 N N . ASN A 1 78 ? 20.620 7.811 -29.648 1.00 73.12 78 ASN A N 1
ATOM 638 C CA . ASN A 1 78 ? 20.277 9.233 -29.632 1.00 73.12 78 ASN A CA 1
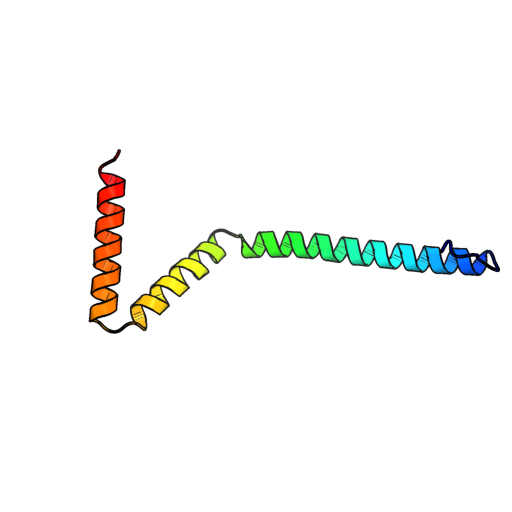ATOM 639 C C . ASN A 1 78 ? 20.433 9.850 -28.232 1.00 73.12 78 ASN A C 1
ATOM 641 O O . ASN A 1 78 ? 20.783 11.021 -28.115 1.00 73.12 78 ASN A O 1
ATOM 645 N N . ARG A 1 79 ? 20.251 9.065 -27.163 1.00 71.38 79 ARG A N 1
ATOM 646 C CA . ARG A 1 79 ? 20.506 9.507 -25.780 1.00 71.38 79 ARG A CA 1
ATOM 647 C C . ARG A 1 79 ? 21.992 9.660 -25.446 1.00 71.38 79 ARG A C 1
ATOM 649 O O . ARG A 1 79 ? 22.328 10.521 -24.644 1.00 71.38 79 ARG A O 1
ATOM 656 N N . THR A 1 80 ? 22.869 8.861 -26.053 1.00 62.75 80 THR A N 1
ATOM 657 C CA . THR A 1 80 ? 24.330 8.952 -25.851 1.00 62.75 80 THR A CA 1
ATOM 658 C C . THR A 1 80 ? 24.990 10.067 -26.660 1.00 62.75 80 THR A C 1
ATOM 660 O O . THR A 1 80 ? 26.059 10.516 -26.275 1.00 62.75 80 THR A O 1
ATOM 663 N N . LYS A 1 81 ? 24.360 10.545 -27.742 1.00 59.62 81 LYS A N 1
ATOM 664 C CA . LYS A 1 81 ? 24.866 11.662 -28.563 1.00 59.62 81 LYS A CA 1
ATOM 665 C C . LYS A 1 81 ? 24.570 13.064 -28.015 1.00 59.62 81 LYS A C 1
ATOM 667 O O . LYS A 1 81 ? 25.186 14.014 -28.473 1.00 59.62 81 LYS A O 1
ATOM 672 N N . ASN A 1 82 ? 23.636 13.196 -27.073 1.00 56.41 82 ASN A N 1
ATOM 673 C CA . ASN A 1 82 ? 23.273 14.473 -26.441 1.00 56.41 82 ASN A CA 1
ATOM 674 C C . ASN A 1 82 ? 24.008 14.696 -25.104 1.00 56.41 82 ASN A C 1
ATOM 676 O O . ASN A 1 82 ? 23.467 15.335 -24.201 1.00 56.41 82 ASN A O 1
ATOM 680 N N . LYS A 1 83 ? 25.205 14.120 -24.960 1.00 47.94 83 LYS A N 1
ATOM 681 C CA . LYS A 1 83 ? 26.118 14.333 -23.837 1.00 47.94 83 LYS A CA 1
ATOM 682 C C . LYS A 1 83 ? 27.455 14.825 -24.362 1.00 47.94 83 LYS A C 1
ATOM 684 O O . LYS A 1 83 ? 27.883 14.280 -25.402 1.00 47.94 83 LYS A O 1
#

pLDDT: mean 83.05, std 11.03, range [47.94, 97.81]

Radius of gyration: 27.18 Å; Cα contacts (8 Å, |Δi|>4): 11; chains: 1; bounding box: 54×29×67 Å

Sequence (83 aa):
MRKSYSSFEEIKYDLEVLKLKKDIHYHKVFRAVDNIKTELSPDRVVRNTLGSVTSYVKGSSNIQAFLITTALKYFFKNRTKNK

Secondary structure (DSSP, 8-state):
-PPPPS-HHHHHHHHHHHHHHHHHHHHHHHHHHHHHHHHS-HHHHHHHHHHHHHHHHHHS-HHHHHHHHHHHHHHHHHHHHT-

Mean predicted aligned error: 12.18 Å

InterPro domains:
  IPR046290 Protein of unknown function DUF6327 [PF19852] (3-76)

Organism: NCBI:txid76832